Protein AF-A0A7V8ZQH3-F1 (afdb_monomer_lite)

Secondary structure (DSSP, 8-state):
--GGGGGGT--B-HHHHHTT-SB-B-TT-SS--B-----HHHHHHHHHHHHTT--------

Sequence (61 aa):
MCEKLGFLGIELDESRNAAHANVISADTSPVTVRIIRTDEELMIARSVCGVLSLGTQENKT

Foldseek 3Di:
DCVVVCVVQFAFQPVCVVVQHQWTGDPPGPDTDGRDDDDVVVVVVVVVCVVVVPDPPPPDD

Structure (mmCIF, N/CA/C/O backbone):
data_AF-A0A7V8ZQH3-F1
#
_entry.id   AF-A0A7V8ZQH3-F1
#
loop_
_atom_site.group_PDB
_atom_site.id
_atom_site.type_symbol
_atom_site.label_atom_id
_atom_site.label_alt_id
_atom_site.label_comp_id
_atom_site.label_asym_id
_atom_site.label_entity_id
_atom_site.label_seq_id
_atom_site.pdbx_PDB_ins_code
_atom_site.Cartn_x
_atom_site.Cartn_y
_atom_site.Cartn_z
_atom_site.occupancy
_atom_site.B_iso_or_equiv
_atom_site.auth_seq_id
_atom_site.auth_comp_id
_atom_site.auth_asym_id
_atom_site.auth_atom_id
_atom_site.pdbx_PDB_model_num
ATOM 1 N N . MET A 1 1 ? 2.925 -2.981 8.552 1.00 70.00 1 MET A N 1
ATOM 2 C CA . MET A 1 1 ? 3.061 -2.022 9.669 1.00 70.00 1 MET A CA 1
ATOM 3 C C . MET A 1 1 ? 2.594 -0.646 9.214 1.00 70.00 1 MET A C 1
ATOM 5 O O . MET A 1 1 ? 3.386 0.097 8.654 1.00 70.00 1 MET A O 1
ATOM 9 N N . CYS A 1 2 ? 1.314 -0.331 9.431 1.00 81.12 2 CYS A N 1
ATOM 10 C CA . CYS A 1 2 ? 0.749 1.015 9.236 1.00 81.12 2 CYS A CA 1
ATOM 11 C C . CYS A 1 2 ? 0.078 1.555 10.518 1.00 81.12 2 CYS A C 1
ATOM 13 O O . CYS A 1 2 ? -0.133 2.752 10.629 1.00 81.12 2 CYS A O 1
ATOM 15 N N . GLU A 1 3 ? -0.154 0.706 11.526 1.00 80.81 3 GLU A N 1
ATOM 16 C CA . GLU A 1 3 ? -0.778 1.053 12.819 1.00 80.81 3 GLU A CA 1
ATOM 17 C C . GLU A 1 3 ? -0.074 2.195 13.570 1.00 80.81 3 GLU A C 1
ATOM 19 O O . GLU A 1 3 ? -0.710 2.992 14.248 1.00 80.81 3 GLU A O 1
ATOM 24 N N . LYS A 1 4 ? 1.252 2.325 13.431 1.00 85.06 4 LYS A N 1
ATOM 25 C CA . LYS A 1 4 ? 2.041 3.376 14.103 1.00 85.06 4 LYS A CA 1
ATOM 26 C C . LYS A 1 4 ? 2.018 4.725 13.379 1.00 85.06 4 LYS A C 1
ATOM 28 O O . LYS A 1 4 ? 2.673 5.666 13.819 1.00 85.06 4 LYS A O 1
ATOM 33 N N . LEU A 1 5 ? 1.291 4.826 12.269 1.00 90.44 5 LEU A N 1
ATOM 34 C CA . LEU A 1 5 ? 1.193 6.035 11.454 1.00 90.44 5 LEU A CA 1
ATOM 35 C C . LEU A 1 5 ? -0.071 6.853 11.765 1.00 90.44 5 LEU A C 1
ATOM 37 O O . LEU A 1 5 ? -0.443 7.723 10.983 1.00 90.44 5 LEU A O 1
ATOM 41 N N . GLY A 1 6 ? -0.706 6.625 12.920 1.00 86.38 6 GLY A N 1
ATOM 42 C CA . GLY A 1 6 ? -1.884 7.384 13.357 1.00 86.38 6 GLY A CA 1
ATOM 43 C C . GLY A 1 6 ? -1.657 8.901 13.433 1.00 86.38 6 GLY A C 1
ATOM 44 O O . GLY A 1 6 ? -2.583 9.668 13.207 1.00 86.38 6 GLY A O 1
ATOM 45 N N . PHE A 1 7 ? -0.415 9.362 13.634 1.00 90.00 7 PHE A N 1
ATOM 46 C CA . PHE A 1 7 ? -0.074 10.794 13.589 1.00 90.00 7 PHE A CA 1
ATOM 47 C C . PHE A 1 7 ? -0.241 11.428 12.193 1.00 90.00 7 PHE A C 1
ATOM 49 O O . PHE A 1 7 ? -0.336 12.646 12.084 1.00 90.00 7 PHE A O 1
ATOM 56 N N . LEU A 1 8 ? -0.285 10.610 11.136 1.00 90.06 8 LEU A N 1
ATOM 57 C CA . LEU A 1 8 ? -0.609 11.017 9.764 1.00 90.06 8 LEU A CA 1
ATOM 58 C C . LEU A 1 8 ? -2.107 10.853 9.447 1.00 90.06 8 LEU A C 1
ATOM 60 O O . LEU A 1 8 ? -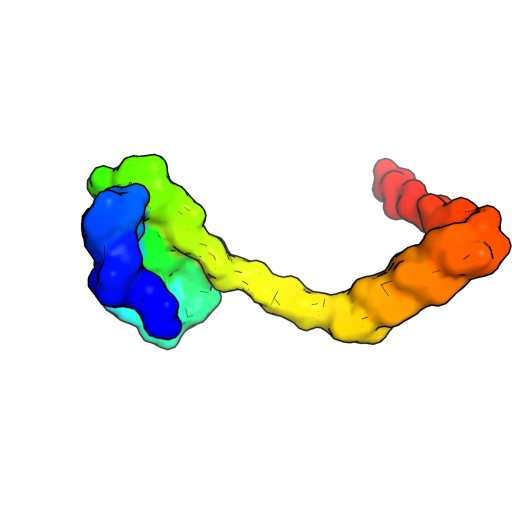2.509 11.061 8.306 1.00 90.06 8 LEU A O 1
ATOM 64 N N . GLY A 1 9 ? -2.927 10.452 10.428 1.00 90.19 9 GLY A N 1
ATOM 65 C CA . GLY A 1 9 ? -4.353 10.167 10.251 1.00 90.19 9 GLY A CA 1
ATOM 66 C C . GLY A 1 9 ? -4.656 8.783 9.669 1.00 90.19 9 GLY A C 1
ATOM 67 O O . GLY A 1 9 ? -5.758 8.551 9.182 1.00 90.19 9 GLY A O 1
ATOM 68 N N . ILE A 1 10 ? -3.699 7.851 9.680 1.00 92.81 10 ILE A N 1
ATOM 69 C CA . ILE A 1 10 ? -3.940 6.487 9.199 1.00 92.81 10 ILE A CA 1
ATOM 70 C C . ILE A 1 10 ? -4.669 5.680 10.276 1.00 92.81 10 ILE A C 1
ATOM 72 O O . ILE A 1 10 ? -4.125 5.448 11.354 1.00 92.81 10 ILE A O 1
ATOM 76 N N . GLU A 1 11 ? -5.867 5.200 9.944 1.00 94.81 11 GLU A N 1
ATOM 77 C CA . GLU A 1 11 ? -6.665 4.280 10.760 1.00 94.81 11 GLU A CA 1
ATOM 78 C C . GLU A 1 11 ? -6.993 3.043 9.915 1.00 94.81 11 GLU A C 1
ATOM 80 O O . GLU A 1 11 ? -7.457 3.169 8.780 1.00 94.81 11 GLU A O 1
ATOM 85 N N . LEU A 1 12 ? -6.728 1.844 10.439 1.00 94.38 12 LEU A N 1
ATOM 86 C CA . LEU A 1 12 ? -6.922 0.583 9.717 1.00 94.38 12 LEU A CA 1
ATOM 87 C C . LEU A 1 12 ? -8.159 -0.165 10.221 1.00 94.38 12 LEU A C 1
ATOM 89 O O . LEU A 1 12 ? -8.452 -0.160 11.412 1.00 94.38 12 LEU A O 1
ATOM 93 N N . ASP A 1 13 ? -8.827 -0.867 9.312 1.00 95.81 13 ASP A N 1
ATOM 94 C CA . ASP A 1 13 ? -9.796 -1.913 9.626 1.00 95.81 13 ASP A CA 1
ATOM 95 C C . ASP A 1 13 ? -9.044 -3.250 9.739 1.00 95.81 13 ASP A C 1
ATO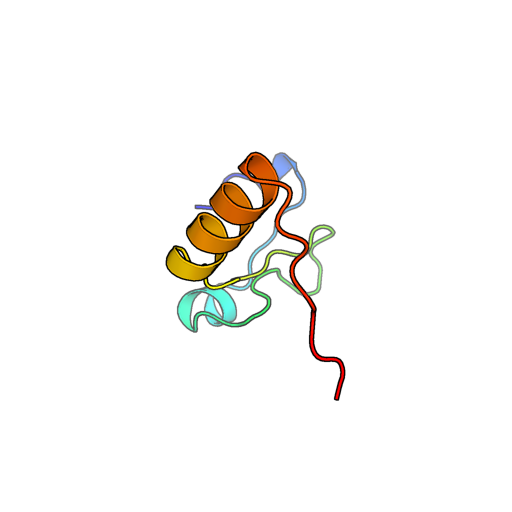M 97 O O . ASP A 1 13 ? -8.510 -3.773 8.753 1.00 95.81 13 ASP A O 1
ATOM 101 N N . GLU A 1 14 ? -8.974 -3.796 10.955 1.00 94.75 14 GLU A N 1
ATOM 102 C CA . GLU A 1 14 ? -8.219 -5.021 11.248 1.00 94.75 14 GLU A CA 1
ATOM 103 C C . GLU A 1 14 ? -8.736 -6.236 10.466 1.00 94.75 14 GLU A C 1
ATOM 105 O O . GLU A 1 14 ? -7.939 -7.046 9.984 1.00 94.75 14 GLU A O 1
ATOM 110 N N . SER A 1 15 ? -10.055 -6.344 10.273 1.00 96.38 15 SER A N 1
ATOM 111 C CA . SER A 1 15 ? -10.662 -7.459 9.543 1.00 96.38 15 SER A CA 1
ATOM 112 C C . SER A 1 15 ? -10.333 -7.385 8.054 1.00 96.38 15 SER A C 1
ATOM 114 O O . SER A 1 15 ? -9.991 -8.405 7.448 1.00 96.38 15 SER A O 1
ATOM 116 N N . ARG A 1 16 ? -10.413 -6.194 7.448 1.00 96.69 16 ARG A N 1
ATOM 117 C CA . ARG A 1 16 ? -10.048 -5.979 6.035 1.00 96.69 16 ARG A CA 1
ATOM 118 C C . ARG A 1 16 ? -8.555 -6.200 5.811 1.00 96.69 16 ARG A C 1
ATOM 120 O O . ARG A 1 16 ? -8.174 -6.792 4.800 1.00 96.69 16 ARG A O 1
ATOM 127 N N . ASN A 1 17 ? -7.722 -5.768 6.757 1.00 94.94 17 ASN A N 1
ATOM 128 C CA . ASN A 1 17 ? -6.278 -5.980 6.718 1.00 94.94 17 ASN A CA 1
ATOM 129 C C . ASN A 1 17 ? -5.919 -7.474 6.770 1.00 94.94 17 ASN A C 1
ATOM 131 O O . ASN A 1 17 ? -5.172 -7.950 5.916 1.00 94.94 17 ASN A O 1
ATOM 135 N N . ALA A 1 18 ? -6.506 -8.230 7.705 1.00 95.31 18 ALA A N 1
ATOM 136 C CA . ALA A 1 18 ? -6.286 -9.674 7.823 1.00 95.31 18 ALA A CA 1
ATOM 137 C C . ALA A 1 18 ? -6.773 -10.459 6.590 1.00 95.31 18 ALA A C 1
ATOM 139 O O . ALA A 1 18 ? -6.161 -11.452 6.202 1.00 95.31 18 ALA A O 1
ATOM 140 N N . ALA A 1 19 ? -7.847 -10.000 5.943 1.00 96.81 19 ALA A N 1
ATOM 141 C CA . ALA A 1 19 ? -8.389 -10.611 4.729 1.00 96.81 19 ALA A CA 1
ATOM 142 C C . ALA A 1 19 ? -7.647 -10.218 3.437 1.00 96.81 19 ALA A C 1
ATOM 144 O O . ALA A 1 19 ? -8.039 -10.645 2.351 1.00 96.81 19 ALA A O 1
ATOM 145 N N . HIS A 1 20 ? -6.604 -9.388 3.525 1.00 94.44 20 HIS A N 1
ATOM 146 C CA . HIS A 1 20 ? -5.921 -8.806 2.372 1.00 94.44 20 HIS A CA 1
ATOM 147 C C . HIS A 1 20 ? -6.865 -8.095 1.378 1.00 94.44 20 HIS A C 1
ATOM 149 O O . HIS A 1 20 ? -6.704 -8.206 0.159 1.00 94.44 20 HIS A O 1
ATOM 155 N N . ALA A 1 21 ? -7.862 -7.365 1.886 1.00 96.69 21 ALA A N 1
ATOM 156 C CA . ALA A 1 21 ? -8.810 -6.637 1.048 1.00 96.69 21 ALA A CA 1
ATOM 157 C C . ALA A 1 21 ? -8.136 -5.498 0.256 1.00 96.69 21 ALA A C 1
ATOM 159 O O . ALA A 1 21 ? -7.117 -4.940 0.659 1.00 96.69 21 ALA A O 1
ATOM 160 N N . ASN A 1 22 ? -8.745 -5.091 -0.862 1.00 96.62 22 ASN A N 1
ATOM 161 C CA . ASN A 1 22 ? -8.210 -4.027 -1.726 1.00 96.62 22 ASN A CA 1
ATOM 162 C C . ASN A 1 22 ? -8.051 -2.669 -1.013 1.00 96.62 22 ASN A C 1
ATOM 164 O O . ASN A 1 22 ? -7.190 -1.874 -1.391 1.00 96.62 22 ASN A O 1
ATOM 168 N N . VAL A 1 23 ? -8.891 -2.396 -0.010 1.00 96.94 23 VAL A N 1
ATOM 169 C CA . VAL A 1 23 ? -8.833 -1.221 0.870 1.00 96.94 23 VAL A CA 1
ATOM 170 C C . VAL A 1 23 ? -8.889 -1.722 2.307 1.00 96.94 23 VAL A C 1
ATOM 172 O O . VAL A 1 23 ? -9.780 -2.499 2.650 1.00 96.94 23 VAL A O 1
ATOM 175 N N . ILE A 1 24 ? -7.941 -1.275 3.127 1.00 96.94 24 ILE A N 1
ATOM 176 C CA . ILE A 1 24 ? -7.777 -1.719 4.518 1.00 96.94 24 ILE A CA 1
ATOM 177 C C . ILE A 1 24 ? -7.853 -0.571 5.526 1.00 96.94 24 ILE A C 1
ATOM 179 O O . ILE A 1 24 ? -7.716 -0.806 6.719 1.00 96.94 24 ILE A O 1
ATOM 183 N N . SER A 1 25 ? -8.040 0.671 5.074 1.00 96.75 25 SER A N 1
ATOM 184 C CA . SER A 1 25 ? -8.334 1.793 5.966 1.00 96.75 25 SER A CA 1
ATOM 185 C C . SER A 1 25 ? -9.760 1.698 6.511 1.00 96.75 25 SER A C 1
ATOM 187 O O . SER A 1 25 ? -10.663 1.233 5.806 1.00 96.75 25 SER A O 1
ATOM 189 N N . ALA A 1 26 ? -9.958 2.170 7.740 1.00 95.12 26 ALA A N 1
ATOM 190 C CA . ALA A 1 26 ? -11.286 2.374 8.305 1.00 95.12 26 ALA A CA 1
ATOM 191 C C . ALA A 1 26 ? -12.061 3.417 7.482 1.00 95.12 26 ALA A C 1
ATOM 193 O O . ALA A 1 26 ? -11.463 4.317 6.889 1.00 95.12 26 ALA A O 1
ATOM 194 N N . ASP A 1 27 ? -13.392 3.330 7.471 1.00 94.31 27 ASP A N 1
ATOM 195 C CA . ASP A 1 27 ? -14.241 4.251 6.696 1.00 94.31 27 ASP A CA 1
ATOM 196 C C . ASP A 1 27 ? -14.173 5.700 7.223 1.00 94.31 27 ASP A C 1
ATOM 198 O O . ASP A 1 27 ? -14.458 6.647 6.494 1.00 94.31 27 ASP A O 1
ATOM 202 N N . THR A 1 28 ? -13.755 5.878 8.480 1.00 93.62 28 THR A N 1
ATOM 203 C CA . THR A 1 28 ? -13.500 7.175 9.124 1.00 93.62 28 THR A CA 1
ATOM 204 C C . THR A 1 28 ? -12.107 7.730 8.848 1.00 93.62 28 THR A C 1
ATOM 206 O O . THR A 1 28 ? -11.850 8.893 9.162 1.00 93.62 28 THR A O 1
ATOM 209 N N . SER A 1 29 ? -11.202 6.927 8.279 1.00 92.25 29 SER A N 1
ATOM 210 C CA . SER A 1 29 ? -9.818 7.348 8.102 1.00 92.25 29 SER A CA 1
ATOM 211 C C . SER A 1 29 ? -9.723 8.453 7.045 1.00 92.25 29 SER A C 1
ATOM 213 O O . SER A 1 29 ? -10.200 8.270 5.922 1.00 92.25 29 SER A O 1
ATOM 215 N N . PRO A 1 30 ? -9.043 9.577 7.333 1.00 93.31 30 PRO A N 1
ATOM 216 C CA . PRO A 1 30 ? -8.770 10.612 6.336 1.00 93.31 30 PRO A CA 1
ATOM 217 C C . PRO A 1 30 ? -7.798 10.157 5.234 1.00 93.31 30 PRO A C 1
ATOM 219 O O . PRO A 1 30 ? -7.650 10.853 4.229 1.00 93.31 30 PRO A O 1
ATOM 222 N N . VAL A 1 31 ? -7.124 9.013 5.403 1.00 94.31 31 VAL A N 1
ATOM 223 C CA . VAL A 1 31 ? -6.141 8.474 4.456 1.00 94.31 31 VAL A CA 1
ATOM 224 C C . VAL A 1 31 ? -6.556 7.076 4.003 1.00 94.31 31 VAL A C 1
ATOM 226 O O . VAL A 1 31 ? -6.717 6.163 4.807 1.00 94.31 31 VAL A O 1
ATOM 229 N N . THR A 1 32 ? -6.662 6.870 2.690 1.00 95.81 32 THR A N 1
ATOM 230 C CA . THR A 1 32 ? -6.965 5.548 2.128 1.00 95.81 32 THR A CA 1
ATOM 231 C C . THR A 1 32 ? -5.718 4.67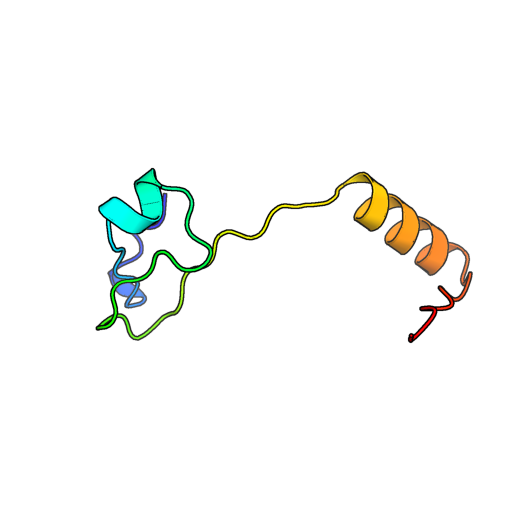0 2.068 1.00 95.81 32 THR A C 1
ATOM 233 O O . THR A 1 32 ? -4.741 5.011 1.400 1.00 95.81 32 THR A O 1
ATOM 236 N N . VAL A 1 33 ? -5.773 3.493 2.693 1.00 95.31 33 VAL A N 1
ATOM 237 C CA . VAL A 1 33 ? -4.702 2.485 2.633 1.00 95.31 33 VAL A CA 1
ATOM 238 C C . VAL A 1 33 ? -5.166 1.299 1.795 1.00 95.31 33 VAL A C 1
ATOM 240 O O . VAL A 1 33 ? -6.258 0.770 2.008 1.00 95.31 33 VAL A O 1
ATOM 243 N N . ARG A 1 34 ? -4.343 0.876 0.828 1.00 96.44 34 ARG A N 1
ATOM 244 C CA . ARG A 1 34 ? -4.682 -0.170 -0.148 1.00 96.44 34 ARG A CA 1
ATOM 245 C C . ARG A 1 34 ? -3.648 -1.279 -0.179 1.00 96.44 34 ARG A C 1
ATOM 247 O O . ARG A 1 34 ? -2.453 -1.020 -0.053 1.00 96.44 34 ARG A O 1
ATOM 254 N N . ILE A 1 35 ? -4.118 -2.490 -0.450 1.00 95.12 35 ILE A N 1
ATOM 255 C CA . ILE A 1 35 ? -3.261 -3.606 -0.842 1.00 95.12 35 ILE A CA 1
ATOM 256 C C . ILE A 1 35 ? -3.233 -3.649 -2.365 1.00 95.12 35 ILE A C 1
ATOM 258 O O . ILE A 1 35 ? -4.267 -3.767 -3.021 1.00 95.12 35 ILE A O 1
ATOM 262 N N . ILE A 1 36 ? -2.035 -3.526 -2.927 1.00 95.38 36 ILE A N 1
ATOM 263 C CA . ILE A 1 36 ? -1.785 -3.596 -4.364 1.00 95.38 36 ILE A CA 1
ATOM 264 C C . ILE A 1 36 ? -0.720 -4.665 -4.557 1.00 95.38 36 ILE A C 1
ATOM 266 O O . ILE A 1 36 ? 0.381 -4.548 -4.021 1.00 95.38 36 ILE A O 1
ATOM 270 N N . ARG A 1 37 ? -1.060 -5.731 -5.286 1.00 94.38 37 ARG A N 1
ATOM 271 C CA . ARG A 1 37 ? -0.067 -6.739 -5.660 1.00 94.38 37 ARG A CA 1
ATOM 272 C C . ARG A 1 37 ? 0.903 -6.126 -6.657 1.00 94.38 37 ARG A C 1
ATOM 274 O O . ARG A 1 37 ? 0.479 -5.467 -7.603 1.00 94.38 37 ARG A O 1
ATOM 281 N N . THR A 1 38 ? 2.186 -6.350 -6.419 1.00 94.06 38 THR A N 1
ATOM 282 C CA . THR A 1 38 ? 3.228 -6.008 -7.379 1.00 94.06 38 THR A CA 1
ATOM 283 C C . THR A 1 38 ? 3.330 -7.099 -8.442 1.00 94.06 38 THR A C 1
ATOM 285 O O . THR A 1 38 ? 3.071 -8.268 -8.156 1.00 94.06 38 THR A O 1
ATOM 288 N N . ASP A 1 39 ? 3.691 -6.693 -9.652 1.00 96.88 39 ASP A N 1
ATOM 289 C CA . ASP A 1 39 ? 4.098 -7.561 -10.756 1.00 96.88 39 ASP A CA 1
ATOM 290 C C . ASP A 1 39 ? 5.521 -7.125 -11.114 1.00 96.88 39 ASP A C 1
ATOM 292 O O . ASP A 1 39 ? 5.741 -6.081 -11.744 1.00 96.88 39 ASP A O 1
ATOM 296 N N . GLU A 1 40 ? 6.492 -7.843 -10.554 1.00 96.88 40 GLU A N 1
ATOM 297 C CA . GLU A 1 40 ? 7.904 -7.467 -10.621 1.00 96.88 40 GLU A CA 1
ATOM 298 C C . GLU A 1 40 ? 8.435 -7.637 -12.047 1.00 96.88 40 GLU A C 1
ATOM 300 O O . GLU A 1 40 ? 9.182 -6.790 -12.541 1.00 96.88 40 GLU A O 1
ATOM 305 N N . GLU A 1 41 ? 7.979 -8.669 -12.750 1.00 96.69 41 GLU A N 1
ATOM 306 C CA . GLU A 1 41 ? 8.312 -8.959 -14.138 1.00 96.69 41 GLU A CA 1
ATOM 307 C C . GLU A 1 41 ? 7.837 -7.840 -15.069 1.00 96.69 41 GLU A C 1
ATOM 309 O O . GLU A 1 41 ? 8.606 -7.361 -15.913 1.00 96.69 41 GLU A O 1
ATOM 314 N N . LEU A 1 42 ? 6.604 -7.359 -14.886 1.00 95.12 42 LEU A N 1
ATOM 315 C CA . LEU A 1 42 ? 6.081 -6.219 -15.634 1.00 95.12 42 LEU A CA 1
ATOM 316 C C . LEU A 1 42 ? 6.840 -4.929 -15.302 1.00 95.12 42 LEU A C 1
ATOM 318 O O . LEU A 1 42 ? 7.121 -4.141 -16.211 1.00 95.12 42 LEU A O 1
ATOM 322 N N . MET A 1 43 ? 7.193 -4.698 -14.033 1.00 95.19 43 MET A N 1
ATOM 323 C CA . MET A 1 43 ? 7.999 -3.536 -13.637 1.00 95.19 43 MET A CA 1
ATOM 324 C C . MET A 1 43 ? 9.378 -3.562 -14.316 1.00 95.19 43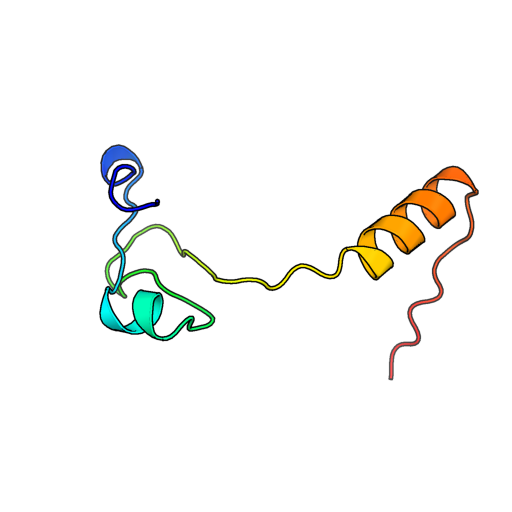 MET A C 1
ATOM 326 O O . MET A 1 43 ? 9.811 -2.540 -14.861 1.00 95.19 43 MET A O 1
ATOM 330 N N . ILE A 1 44 ? 10.047 -4.719 -14.341 1.00 95.38 44 ILE A N 1
ATOM 331 C CA . ILE A 1 44 ? 11.335 -4.911 -15.023 1.00 95.38 44 ILE A CA 1
ATOM 332 C C . ILE A 1 44 ? 11.180 -4.662 -16.525 1.00 95.38 44 ILE A C 1
ATOM 334 O O . ILE A 1 44 ? 11.936 -3.869 -17.090 1.00 95.38 44 ILE A O 1
ATOM 338 N N . ALA A 1 45 ? 10.177 -5.268 -17.165 1.00 95.31 45 ALA A N 1
ATOM 339 C CA . ALA A 1 45 ? 9.928 -5.098 -18.594 1.00 95.31 45 ALA A CA 1
ATOM 340 C C . ALA A 1 45 ? 9.692 -3.625 -18.958 1.00 95.31 45 ALA A C 1
ATOM 342 O O . ALA A 1 45 ? 10.332 -3.114 -19.879 1.00 95.31 45 ALA A O 1
ATOM 343 N N . ARG A 1 46 ? 8.839 -2.916 -18.204 1.00 94.44 46 ARG A N 1
ATOM 344 C CA . ARG A 1 46 ? 8.581 -1.479 -18.406 1.00 94.44 46 ARG A CA 1
ATOM 345 C C . ARG A 1 46 ? 9.845 -0.643 -18.215 1.00 94.44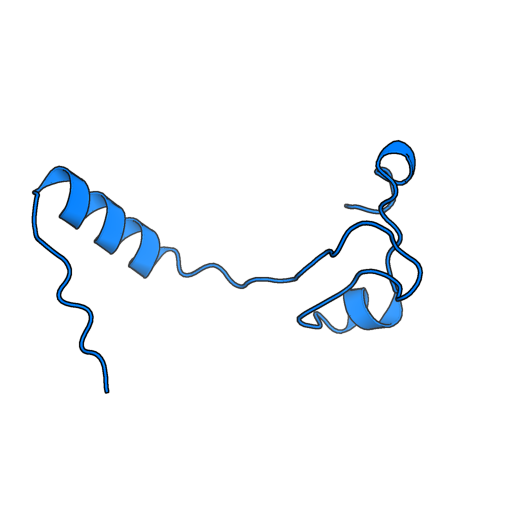 46 ARG A C 1
ATOM 347 O O . ARG A 1 46 ? 10.094 0.262 -19.008 1.00 94.44 46 ARG A O 1
ATOM 354 N N . SER A 1 47 ? 10.661 -0.964 -17.211 1.00 94.94 47 SER A N 1
ATOM 355 C CA . SER A 1 47 ? 11.909 -0.245 -16.924 1.00 94.94 47 SER A CA 1
ATOM 356 C C . SER A 1 47 ? 12.934 -0.421 -18.046 1.00 94.94 47 SER A C 1
ATOM 358 O O . SER A 1 47 ? 13.478 0.563 -18.545 1.00 94.94 47 SER A O 1
ATOM 360 N N . VAL A 1 48 ? 13.152 -1.658 -18.501 1.00 95.81 48 VAL A N 1
ATOM 361 C CA . VAL A 1 48 ? 14.063 -1.970 -19.615 1.00 95.81 48 VAL A CA 1
ATOM 362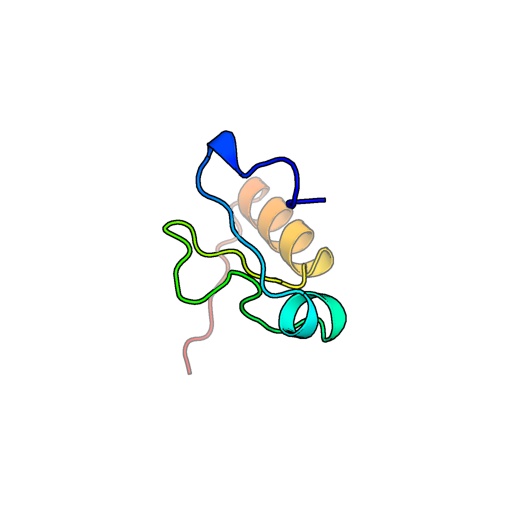 C C . VAL A 1 48 ? 13.565 -1.346 -20.916 1.00 95.81 48 VAL A C 1
ATOM 364 O O . VAL A 1 48 ? 14.344 -0.710 -21.623 1.00 95.81 48 VAL A O 1
ATOM 367 N N . CYS A 1 49 ? 12.269 -1.455 -21.214 1.00 95.44 49 CYS A N 1
ATOM 368 C CA . CYS A 1 49 ? 11.681 -0.814 -22.389 1.00 95.44 49 CYS A CA 1
ATOM 369 C C . CYS A 1 49 ? 11.863 0.707 -22.351 1.00 95.44 49 CYS A C 1
ATOM 371 O O . CYS A 1 49 ? 12.231 1.294 -23.364 1.00 95.44 49 CYS A O 1
ATOM 373 N N . GLY A 1 50 ? 11.686 1.336 -21.185 1.00 93.69 50 GLY A N 1
ATOM 374 C CA . GLY A 1 50 ? 11.929 2.766 -20.996 1.00 93.69 50 GLY A CA 1
ATOM 375 C C . GLY A 1 50 ? 13.381 3.166 -21.269 1.00 93.69 50 GLY A C 1
ATOM 376 O O . GLY A 1 50 ? 13.620 4.104 -22.026 1.00 93.69 50 GLY A O 1
ATOM 377 N N . VAL A 1 51 ? 14.351 2.418 -20.729 1.00 94.94 51 VAL A N 1
ATOM 378 C CA . VAL A 1 51 ? 15.789 2.648 -20.984 1.00 94.94 51 VAL A CA 1
ATOM 379 C C . VAL A 1 51 ? 16.127 2.492 -22.469 1.00 94.94 51 VAL A C 1
ATOM 381 O O . VAL A 1 51 ? 16.914 3.263 -23.012 1.00 94.94 51 VAL A O 1
ATOM 384 N N . LEU A 1 52 ? 15.507 1.523 -23.141 1.00 95.00 52 LEU A N 1
ATOM 385 C CA . LEU A 1 52 ? 15.724 1.254 -24.562 1.00 95.00 52 LEU A CA 1
ATOM 386 C C . LEU A 1 52 ? 14.844 2.113 -25.491 1.00 95.00 52 LEU A C 1
ATOM 388 O O . LEU A 1 52 ? 14.919 1.951 -26.706 1.00 95.00 52 LEU A O 1
ATOM 392 N N . SER A 1 53 ? 14.015 3.019 -24.949 1.00 88.94 53 SER A N 1
ATOM 393 C CA . SER A 1 53 ? 13.008 3.799 -25.698 1.00 88.94 53 SER A CA 1
ATOM 394 C C . SER A 1 53 ? 12.064 2.941 -26.555 1.00 88.94 53 SER A C 1
ATOM 396 O O . SER A 1 53 ? 11.530 3.385 -27.573 1.00 88.94 53 SER A O 1
ATOM 398 N N . LEU A 1 54 ? 11.832 1.699 -26.132 1.00 77.44 54 LEU A N 1
ATOM 399 C CA . LEU A 1 54 ? 10.856 0.803 -26.730 1.00 77.44 54 LEU A CA 1
ATOM 400 C C . LEU A 1 54 ? 9.479 1.206 -26.195 1.00 77.44 54 LEU A C 1
ATOM 402 O O . LEU A 1 54 ? 9.124 0.914 -25.053 1.00 77.44 54 LEU A O 1
ATOM 406 N N . GLY A 1 55 ? 8.706 1.936 -26.997 1.00 68.31 55 GLY A N 1
ATOM 407 C CA . GLY A 1 55 ? 7.348 2.329 -26.625 1.00 68.31 55 GLY A CA 1
ATOM 408 C C . GLY A 1 55 ? 6.486 1.097 -26.340 1.00 68.31 55 GLY A C 1
ATOM 409 O O . GLY A 1 55 ? 6.276 0.266 -27.221 1.00 68.31 55 GLY A O 1
ATOM 410 N N . THR A 1 56 ? 5.966 0.974 -25.116 1.00 61.75 56 THR A N 1
ATOM 411 C CA . THR A 1 56 ? 4.973 -0.056 -24.784 1.00 61.75 56 THR A CA 1
ATOM 412 C C . THR A 1 56 ? 3.663 0.302 -25.487 1.00 61.75 56 THR A C 1
ATOM 414 O O . THR A 1 56 ? 3.010 1.276 -25.123 1.00 61.75 56 THR A O 1
ATOM 417 N N . GLN A 1 57 ? 3.286 -0.449 -26.524 1.00 59.31 57 GLN A N 1
ATOM 418 C CA . GLN A 1 57 ? 1.944 -0.371 -27.102 1.00 59.31 57 GLN A CA 1
ATOM 419 C C . GLN A 1 57 ? 0.968 -0.999 -26.101 1.00 59.31 57 GLN A C 1
ATOM 421 O O . GLN A 1 57 ? 0.857 -2.221 -26.017 1.00 59.31 57 GLN A O 1
ATOM 426 N N . GLU A 1 58 ? 0.288 -0.176 -25.304 1.00 56.12 58 GLU A N 1
ATOM 427 C CA . GLU A 1 58 ? -0.863 -0.646 -24.536 1.00 56.12 58 GLU A CA 1
ATOM 428 C C . GLU A 1 58 ? -2.014 -0.903 -25.513 1.00 56.12 58 GLU A C 1
ATOM 430 O O . GLU A 1 58 ? -2.624 0.021 -26.049 1.00 56.12 58 GLU A O 1
ATOM 435 N N . ASN A 1 59 ? -2.265 -2.185 -25.781 1.00 51.44 59 ASN A N 1
ATOM 436 C CA . ASN A 1 59 ? -3.420 -2.648 -26.532 1.00 51.44 59 ASN A CA 1
ATOM 437 C C . ASN A 1 59 ? -4.677 -2.318 -25.714 1.00 51.44 59 ASN A C 1
ATOM 439 O O . ASN A 1 59 ? -4.980 -2.980 -24.720 1.00 51.44 59 ASN A O 1
ATOM 443 N N . LYS A 1 60 ? -5.347 -1.227 -26.086 1.00 45.47 60 LYS A N 1
ATOM 444 C CA . LYS A 1 60 ? -6.621 -0.805 -25.513 1.00 45.47 60 LYS A CA 1
ATOM 445 C C . LYS A 1 60 ? -7.719 -1.581 -26.241 1.00 45.47 60 LYS A C 1
ATOM 447 O O . LYS A 1 60 ? -7.787 -1.509 -27.465 1.00 45.47 60 LYS A O 1
ATOM 452 N N . THR A 1 61 ? -8.484 -2.346 -25.466 1.00 41.81 61 THR A N 1
ATOM 453 C CA . THR A 1 61 ? -9.610 -3.199 -25.877 1.00 41.81 61 THR A CA 1
ATOM 454 C C . THR A 1 61 ? -10.580 -2.512 -26.828 1.00 41.81 61 THR A C 1
ATOM 456 O O . THR A 1 61 ? -10.874 -1.315 -26.596 1.00 41.81 61 THR A O 1
#

Radius of gyration: 17.13 Å; chains: 1; bounding box: 30×22×41 Å

pLDDT: mean 88.7, std 13.46, range [41.81, 96.94]